Protein AF-A0A7V7BAS3-F1 (afdb_monomer_lite)

Foldseek 3Di:
DPPDDDLVNLLVCVLVVNPVSLVVNLVVCVVVLCVVCVVVVDPVSSVVVSVVVSVCSNPDDPPPCCVVVVVVVVVVVPVPD

Secondary structure (DSSP, 8-state):
-PPPPPHHHHHHHHHTT-HHHHHHHHHHHHHHHHHHHHHHT-SHHHHHHHHHHHHHHHH------HHHHHHHHHHHHTS--

Structure (mmCIF, N/CA/C/O backbone):
data_AF-A0A7V7BAS3-F1
#
_entry.id   AF-A0A7V7BAS3-F1
#
loop_
_atom_site.group_PDB
_atom_site.id
_atom_site.type_symbol
_atom_site.label_atom_id
_atom_site.label_alt_id
_atom_site.label_comp_id
_atom_site.label_asym_id
_atom_site.label_entity_id
_atom_site.label_seq_id
_atom_site.pdbx_PDB_ins_code
_atom_site.Cartn_x
_atom_site.Cartn_y
_atom_site.Cartn_z
_atom_site.occupancy
_atom_site.B_iso_or_equiv
_atom_site.auth_seq_id
_atom_site.auth_comp_id
_atom_site.auth_asym_id
_atom_site.auth_atom_id
_atom_site.pdbx_PDB_model_num
ATOM 1 N N . MET A 1 1 ? -20.419 13.822 -7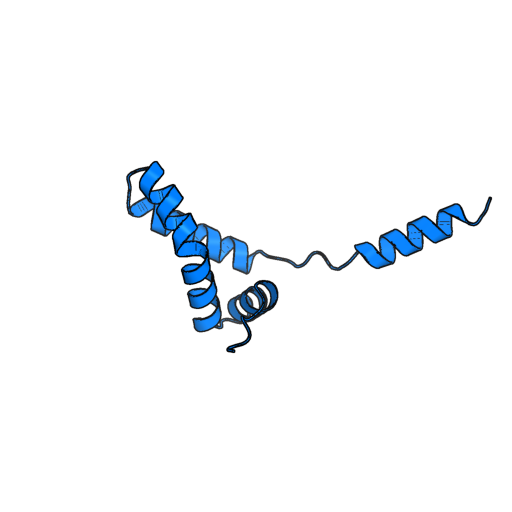.698 1.00 40.97 1 MET A N 1
ATOM 2 C CA . MET A 1 1 ? -18.969 13.513 -7.636 1.00 40.97 1 MET A CA 1
ATOM 3 C C . MET A 1 1 ? -18.758 12.292 -6.749 1.00 40.97 1 MET A C 1
ATOM 5 O O . MET A 1 1 ? -19.184 12.330 -5.601 1.00 40.97 1 MET A O 1
ATOM 9 N N . ARG A 1 2 ? -18.152 11.205 -7.250 1.00 50.66 2 ARG A N 1
ATOM 10 C CA . ARG A 1 2 ? -17.774 10.060 -6.397 1.00 50.66 2 ARG A CA 1
ATOM 11 C C . ARG A 1 2 ? -16.699 10.537 -5.415 1.00 50.66 2 ARG A C 1
ATOM 13 O O . ARG A 1 2 ? -15.654 11.016 -5.855 1.00 50.66 2 ARG A O 1
ATOM 20 N N . LYS A 1 3 ? -16.960 10.467 -4.104 1.00 59.16 3 LYS A N 1
ATOM 21 C CA . LYS A 1 3 ? -15.943 10.765 -3.083 1.00 59.16 3 LYS A CA 1
ATOM 22 C C . LYS A 1 3 ? -14.779 9.796 -3.296 1.00 59.16 3 LYS A C 1
ATOM 24 O O . LYS A 1 3 ? -14.974 8.587 -3.236 1.00 59.16 3 LYS A O 1
ATOM 29 N N . LYS A 1 4 ? -13.582 10.317 -3.583 1.00 65.75 4 LYS A N 1
ATOM 30 C CA . LYS A 1 4 ? -12.369 9.495 -3.616 1.00 65.75 4 LYS A CA 1
ATOM 31 C C . LYS A 1 4 ? -12.120 8.991 -2.196 1.00 65.75 4 LYS A C 1
ATOM 33 O O . LYS A 1 4 ? -11.869 9.799 -1.307 1.00 65.75 4 LYS A O 1
ATOM 38 N N . THR A 1 5 ? -12.180 7.676 -2.000 1.00 76.44 5 THR A N 1
ATOM 39 C CA . THR A 1 5 ? -11.799 7.021 -0.742 1.00 76.44 5 THR A CA 1
ATOM 40 C C . THR A 1 5 ? -10.388 7.455 -0.357 1.00 76.44 5 THR A C 1
ATOM 42 O O . THR A 1 5 ? -9.490 7.462 -1.217 1.00 76.44 5 THR A O 1
ATOM 45 N N . LYS A 1 6 ? -10.184 7.870 0.898 1.00 86.75 6 LYS A N 1
ATOM 46 C CA . LYS A 1 6 ? -8.867 8.334 1.348 1.00 86.75 6 LYS A CA 1
ATOM 47 C C . LYS A 1 6 ? -7.876 7.174 1.274 1.00 86.75 6 LYS A C 1
ATOM 49 O O . LYS A 1 6 ? -8.249 6.021 1.461 1.00 86.75 6 LYS A O 1
ATOM 54 N N . LEU A 1 7 ? -6.605 7.477 1.004 1.00 87.00 7 LEU A N 1
ATOM 55 C CA . LEU A 1 7 ? -5.561 6.447 0.917 1.00 87.00 7 LEU A CA 1
ATOM 56 C C . LEU A 1 7 ? -5.497 5.615 2.205 1.00 87.00 7 LEU A C 1
ATOM 58 O O . LEU A 1 7 ? -5.461 4.395 2.145 1.00 87.00 7 LEU A O 1
ATOM 62 N N . LYS A 1 8 ? -5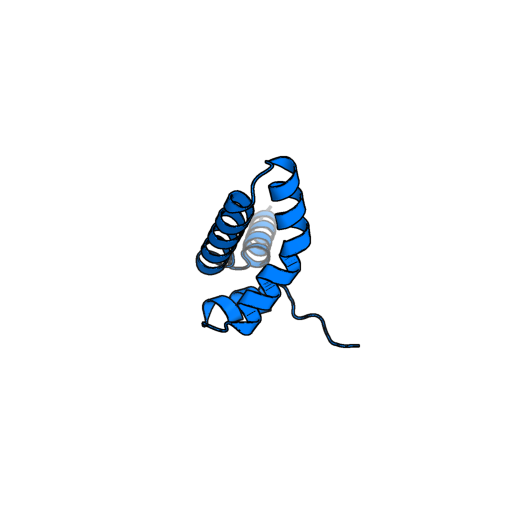.606 6.285 3.358 1.00 86.88 8 LYS A N 1
ATOM 63 C CA . LYS A 1 8 ? -5.674 5.646 4.673 1.00 86.88 8 LYS A CA 1
ATOM 64 C C . LYS A 1 8 ? -6.805 4.616 4.765 1.00 86.88 8 LYS A C 1
ATOM 66 O O . LYS A 1 8 ? -6.568 3.499 5.201 1.00 86.88 8 LYS A O 1
ATOM 71 N N . GLU A 1 9 ? -8.013 4.968 4.334 1.00 88.81 9 GLU A N 1
ATOM 72 C CA . GLU A 1 9 ? -9.163 4.055 4.379 1.00 88.81 9 GLU A CA 1
ATOM 73 C C . GLU A 1 9 ? -8.959 2.840 3.467 1.00 88.81 9 GLU A C 1
ATOM 75 O O . GLU A 1 9 ? -9.325 1.732 3.844 1.00 88.81 9 GLU A O 1
ATOM 80 N N . LEU A 1 10 ? -8.347 3.029 2.292 1.00 90.44 10 LEU A N 1
ATOM 81 C CA . LEU A 1 10 ? -8.003 1.918 1.400 1.00 90.44 10 LEU A CA 1
ATOM 82 C C . LEU A 1 10 ? -6.966 0.983 2.023 1.00 90.44 10 LEU A C 1
ATOM 84 O O . LEU A 1 10 ? -7.128 -0.226 1.917 1.00 90.44 10 LEU A O 1
ATOM 88 N N . ILE A 1 11 ? -5.952 1.524 2.706 1.00 91.12 11 ILE A N 1
ATOM 89 C CA . ILE A 1 11 ? -4.944 0.718 3.408 1.00 91.12 11 ILE A CA 1
ATOM 90 C C . ILE A 1 11 ? -5.609 -0.145 4.487 1.00 91.12 11 ILE A C 1
ATOM 92 O O . ILE A 1 11 ? -5.409 -1.353 4.499 1.00 91.12 11 ILE A O 1
ATOM 96 N N . HIS A 1 12 ? -6.470 0.441 5.327 1.00 91.06 12 HIS A N 1
ATOM 97 C CA . HIS A 1 12 ? -7.157 -0.305 6.391 1.00 91.06 12 HIS A CA 1
ATOM 98 C C . HIS A 1 12 ? -8.074 -1.398 5.824 1.00 91.06 12 HIS A C 1
ATOM 100 O O . HIS A 1 12 ? -8.089 -2.524 6.315 1.00 91.06 1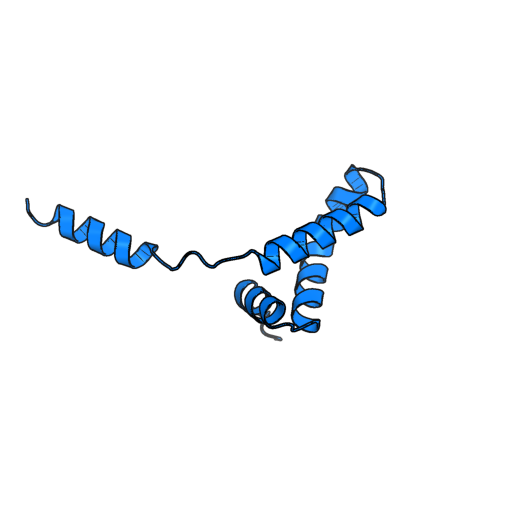2 HIS A O 1
ATOM 106 N N . LYS A 1 13 ? -8.820 -1.091 4.754 1.00 92.06 13 LYS A N 1
ATOM 107 C CA . LYS A 1 13 ? -9.671 -2.080 4.081 1.00 92.06 13 LYS A CA 1
ATOM 108 C C . LYS A 1 13 ? -8.849 -3.209 3.460 1.00 92.06 13 LYS A C 1
ATOM 110 O O . LYS A 1 13 ? -9.171 -4.377 3.665 1.00 92.06 13 LYS A O 1
ATOM 115 N N . ALA A 1 14 ? -7.760 -2.882 2.771 1.00 92.12 14 ALA A N 1
ATOM 116 C CA . ALA A 1 14 ? -6.858 -3.872 2.193 1.00 92.12 14 ALA A CA 1
ATOM 117 C C . ALA A 1 14 ? -6.249 -4.784 3.273 1.00 92.12 14 ALA A C 1
ATOM 119 O O . ALA A 1 14 ? -6.228 -6.000 3.100 1.00 92.12 14 ALA A O 1
ATOM 120 N N . GLN A 1 15 ? -5.845 -4.220 4.416 1.00 91.50 15 GLN A N 1
ATOM 121 C CA . GLN A 1 15 ? -5.355 -4.975 5.575 1.00 91.50 15 GLN A CA 1
ATOM 122 C C . GLN A 1 15 ? -6.419 -5.909 6.172 1.00 91.50 15 GLN A C 1
ATOM 124 O O . GLN A 1 15 ? -6.085 -6.990 6.646 1.00 91.50 15 GLN A O 1
ATOM 129 N N . SER A 1 16 ? -7.705 -5.542 6.103 1.00 91.88 16 SER A N 1
ATOM 130 C CA . SER A 1 16 ? -8.818 -6.418 6.508 1.00 91.88 16 SER A CA 1
ATOM 131 C C . SER A 1 16 ? -9.175 -7.518 5.493 1.00 91.88 16 SER A C 1
ATOM 133 O O . SER A 1 16 ? -10.118 -8.272 5.721 1.00 91.88 16 SER A O 1
ATOM 135 N N . GLY A 1 17 ? -8.441 -7.628 4.379 1.00 89.75 17 GLY A N 1
ATOM 136 C CA . GLY A 1 17 ? -8.671 -8.636 3.338 1.00 89.75 17 GLY A CA 1
ATOM 137 C C . GLY A 1 17 ? -9.592 -8.191 2.195 1.00 89.75 17 GLY A C 1
ATOM 138 O O . GLY A 1 17 ? -9.972 -9.020 1.364 1.00 89.75 17 GLY A O 1
ATOM 139 N N . ASP A 1 18 ? -9.938 -6.902 2.110 1.00 93.19 18 ASP A N 1
ATOM 140 C CA . ASP A 1 18 ? -10.712 -6.354 0.993 1.00 93.19 18 ASP A CA 1
ATOM 141 C C . ASP A 1 18 ? -9.843 -6.286 -0.278 1.00 93.19 18 ASP A C 1
ATOM 143 O O . ASP A 1 18 ? -9.003 -5.396 -0.460 1.00 93.19 18 ASP A O 1
ATOM 147 N N . LYS A 1 19 ? -10.061 -7.252 -1.176 1.00 91.56 19 LYS A N 1
ATOM 148 C CA . LYS A 1 19 ? -9.349 -7.358 -2.457 1.00 91.56 19 LYS A CA 1
ATOM 149 C C . LYS A 1 19 ? -9.649 -6.188 -3.395 1.00 91.56 19 LYS A C 1
ATOM 151 O O . LYS A 1 19 ? -8.779 -5.806 -4.174 1.00 91.56 19 LYS A O 1
ATOM 156 N N . ASP A 1 20 ? -10.848 -5.609 -3.327 1.00 93.19 20 ASP A N 1
ATOM 157 C CA . ASP A 1 20 ? -11.205 -4.449 -4.146 1.00 93.19 20 ASP A CA 1
ATOM 158 C C . ASP A 1 20 ? -10.432 -3.211 -3.679 1.00 93.19 20 ASP A C 1
ATOM 160 O O . ASP A 1 20 ? -9.860 -2.485 -4.493 1.00 93.19 20 ASP A O 1
ATOM 164 N N . ALA A 1 21 ? -10.304 -3.025 -2.362 1.00 92.31 21 ALA A N 1
ATOM 165 C CA . ALA A 1 21 ? -9.490 -1.951 -1.802 1.00 92.31 21 ALA A CA 1
ATOM 166 C C . ALA A 1 21 ? -8.006 -2.077 -2.185 1.00 92.31 21 ALA A C 1
ATOM 168 O O . ALA A 1 21 ? -7.375 -1.069 -2.518 1.00 92.31 21 ALA A O 1
ATOM 169 N N . LEU A 1 22 ? -7.463 -3.299 -2.191 1.00 91.12 22 LEU A N 1
ATOM 170 C CA . LEU A 1 22 ? -6.092 -3.555 -2.633 1.00 91.12 22 LEU A CA 1
ATOM 171 C C . LEU A 1 22 ? -5.908 -3.252 -4.128 1.00 91.12 22 LEU A C 1
ATOM 173 O O . LEU A 1 22 ? -4.968 -2.550 -4.499 1.00 91.12 22 LEU A O 1
ATOM 177 N N . ASN A 1 23 ? -6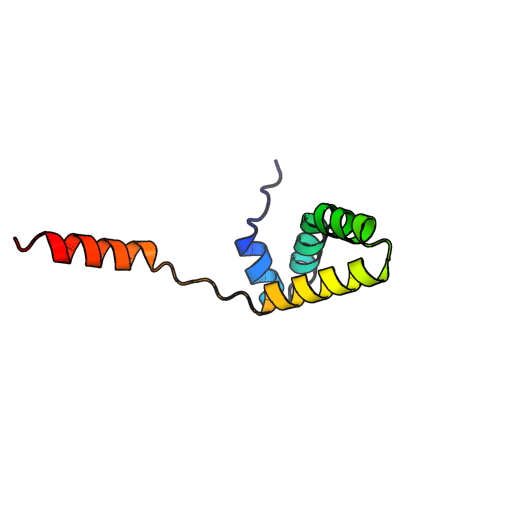.835 -3.699 -4.979 1.00 92.75 23 ASN A N 1
ATOM 178 C CA . ASN A 1 23 ? -6.810 -3.401 -6.414 1.00 92.75 23 ASN A CA 1
ATOM 179 C C . ASN A 1 23 ? -6.905 -1.895 -6.690 1.00 92.75 23 ASN A C 1
ATOM 181 O O . ASN A 1 23 ? -6.166 -1.370 -7.521 1.00 92.75 23 ASN A O 1
ATOM 185 N N . GLN A 1 24 ? -7.755 -1.172 -5.956 1.00 93.44 24 GLN A N 1
ATOM 186 C CA . GLN A 1 24 ? -7.823 0.289 -6.039 1.00 93.44 24 GLN A CA 1
ATOM 187 C C . GLN A 1 24 ? -6.507 0.960 -5.630 1.00 93.44 24 GLN A C 1
ATOM 189 O O . GLN A 1 24 ? -6.166 2.018 -6.166 1.00 93.44 24 GLN A O 1
ATOM 194 N N . LEU A 1 25 ? -5.774 0.378 -4.678 1.00 91.38 25 LEU A N 1
ATOM 195 C CA . LEU A 1 25 ? -4.453 0.857 -4.289 1.00 91.38 25 LEU A CA 1
ATOM 196 C C . LEU A 1 25 ? -3.463 0.670 -5.447 1.00 91.38 25 LEU A C 1
ATOM 198 O O . LEU A 1 25 ? -2.856 1.643 -5.888 1.00 91.38 25 LEU A O 1
ATOM 202 N N . ILE A 1 26 ? -3.372 -0.546 -5.992 1.00 91.25 26 ILE A N 1
ATOM 203 C CA . ILE A 1 26 ? -2.478 -0.886 -7.108 1.00 91.25 26 ILE A CA 1
ATOM 204 C C . ILE A 1 26 ? -2.762 0.006 -8.323 1.00 91.25 26 ILE A C 1
ATOM 206 O O . ILE A 1 26 ? -1.843 0.618 -8.861 1.00 91.25 26 ILE A O 1
ATOM 210 N N . GLU A 1 27 ? -4.028 0.180 -8.707 1.00 92.81 27 GLU A N 1
ATOM 211 C CA . GLU A 1 27 ? -4.414 1.037 -9.836 1.00 92.81 27 GLU A CA 1
ATOM 212 C C . GLU A 1 27 ? -4.022 2.509 -9.624 1.00 92.81 27 GLU A C 1
ATOM 214 O O . GLU A 1 27 ? -3.606 3.182 -10.569 1.00 92.81 27 GLU A O 1
ATOM 219 N N . ARG A 1 28 ? -4.071 3.022 -8.384 1.00 92.38 28 ARG A N 1
ATOM 220 C CA . ARG A 1 28 ? -3.585 4.382 -8.074 1.00 92.38 28 ARG A CA 1
ATOM 221 C C . ARG A 1 28 ? -2.073 4.515 -8.235 1.00 92.38 28 ARG A C 1
ATOM 223 O O . ARG A 1 28 ? -1.608 5.586 -8.622 1.00 92.38 28 ARG A O 1
ATOM 230 N N . PHE A 1 29 ? -1.319 3.459 -7.935 1.00 90.88 29 PHE A N 1
ATOM 231 C CA . PHE A 1 29 ? 0.139 3.442 -8.049 1.00 90.88 29 PHE A CA 1
ATOM 232 C C . PHE A 1 29 ? 0.638 2.984 -9.424 1.00 90.88 29 PHE A C 1
ATOM 234 O O . PHE A 1 29 ? 1.803 3.205 -9.739 1.00 90.88 29 PHE A O 1
ATOM 241 N N . LYS A 1 30 ? -0.227 2.447 -10.289 1.00 90.44 30 LYS A N 1
ATOM 242 C CA . LYS A 1 30 ? 0.108 1.986 -11.645 1.00 90.44 30 LYS A CA 1
ATOM 243 C C . LYS A 1 30 ? 0.909 2.990 -12.485 1.00 90.44 30 LYS A C 1
ATOM 245 O O . LYS A 1 30 ? 1.886 2.572 -13.100 1.00 90.44 30 LYS A O 1
ATOM 250 N N . PRO A 1 31 ? 0.614 4.308 -12.485 1.00 91.44 31 PRO A N 1
ATOM 251 C CA . PRO A 1 31 ? 1.440 5.275 -13.212 1.00 91.44 31 PRO A CA 1
ATOM 252 C C . PRO A 1 31 ? 2.879 5.357 -12.682 1.00 91.44 31 PRO A C 1
ATOM 254 O O . PRO A 1 31 ? 3.813 5.544 -13.459 1.00 91.44 31 PRO A O 1
ATOM 257 N N . LEU A 1 32 ? 3.069 5.209 -11.366 1.00 89.19 32 LEU A N 1
ATOM 258 C CA . LEU A 1 32 ? 4.389 5.163 -10.735 1.00 89.19 32 LEU A CA 1
ATOM 259 C C . LEU A 1 32 ? 5.089 3.840 -11.048 1.00 89.19 32 LEU A C 1
ATOM 261 O O . LEU A 1 32 ? 6.238 3.870 -11.475 1.00 89.19 32 LEU A O 1
ATOM 265 N N . ILE A 1 33 ? 4.387 2.712 -10.914 1.00 88.44 33 ILE A N 1
ATOM 266 C CA . ILE A 1 33 ? 4.905 1.376 -11.246 1.00 88.44 33 ILE A CA 1
ATOM 267 C C . ILE A 1 33 ? 5.425 1.369 -12.687 1.00 88.44 33 ILE A C 1
ATOM 269 O O . ILE A 1 33 ? 6.604 1.108 -12.909 1.00 88.44 33 ILE A O 1
ATOM 273 N N . ASN A 1 34 ? 4.599 1.798 -13.647 1.00 87.62 34 ASN A N 1
ATOM 274 C CA . ASN A 1 34 ? 4.975 1.874 -15.059 1.00 87.62 34 ASN A CA 1
ATOM 275 C C . ASN A 1 34 ? 6.162 2.817 -15.296 1.00 87.62 34 ASN A C 1
ATOM 277 O O . ASN A 1 34 ? 7.031 2.523 -16.110 1.00 87.62 34 ASN A O 1
ATOM 281 N N . LYS A 1 35 ? 6.236 3.949 -14.582 1.00 89.12 35 LYS A N 1
ATOM 282 C CA . LYS A 1 35 ? 7.367 4.882 -14.695 1.00 89.12 35 LYS A CA 1
ATOM 283 C C . LYS A 1 35 ? 8.690 4.221 -14.301 1.00 89.12 35 LYS A C 1
ATOM 285 O O . LYS A 1 35 ? 9.695 4.443 -14.974 1.00 89.12 35 LYS A O 1
ATOM 290 N N . TYR A 1 36 ? 8.707 3.447 -13.219 1.00 85.94 36 TYR A N 1
ATOM 291 C CA . TYR A 1 36 ? 9.920 2.770 -12.758 1.00 85.94 36 TYR A CA 1
ATOM 292 C C . TYR A 1 36 ? 10.240 1.526 -13.589 1.00 85.94 36 TYR A C 1
ATOM 294 O O . TYR A 1 36 ? 11.396 1.352 -13.966 1.00 85.94 36 TYR A O 1
ATOM 302 N N . ALA A 1 37 ? 9.232 0.738 -13.963 1.00 85.75 37 ALA A N 1
ATOM 303 C CA . ALA A 1 37 ? 9.397 -0.412 -14.846 1.00 85.75 37 ALA A CA 1
ATOM 304 C C . ALA A 1 37 ? 9.969 -0.003 -16.214 1.00 85.75 37 ALA A C 1
ATOM 306 O O . ALA A 1 37 ? 10.972 -0.559 -16.650 1.00 85.75 37 ALA A O 1
ATOM 307 N N . ASN A 1 38 ? 9.434 1.056 -16.836 1.00 86.31 38 ASN A N 1
ATOM 308 C CA . ASN A 1 38 ? 9.949 1.577 -18.110 1.00 86.31 38 ASN A CA 1
ATOM 309 C C . ASN A 1 38 ? 11.389 2.097 -18.005 1.00 86.31 38 ASN A C 1
ATOM 311 O O . ASN A 1 38 ? 12.140 2.035 -18.973 1.00 86.31 38 ASN A O 1
ATOM 315 N N . ARG A 1 39 ? 11.786 2.624 -16.841 1.00 86.25 39 ARG A N 1
ATOM 316 C CA . ARG A 1 39 ? 13.159 3.090 -16.608 1.00 86.25 39 ARG A CA 1
ATOM 317 C C . ARG A 1 39 ? 14.145 1.931 -16.455 1.00 86.25 39 ARG A C 1
ATOM 319 O O . ARG A 1 39 ? 15.309 2.088 -16.806 1.00 86.25 39 ARG A O 1
ATOM 326 N N . LEU A 1 40 ? 13.690 0.816 -15.893 1.00 80.62 40 LEU A N 1
ATOM 327 C CA . LEU A 1 40 ? 14.502 -0.372 -15.627 1.00 80.62 40 LEU A CA 1
ATOM 328 C C . LEU A 1 40 ? 14.421 -1.407 -16.761 1.00 80.62 40 LEU A C 1
ATOM 330 O O . LEU A 1 40 ? 15.234 -2.323 -16.803 1.00 80.62 40 LEU A O 1
ATOM 334 N N . GLY A 1 41 ? 13.502 -1.211 -17.710 1.00 72.44 41 GLY A N 1
ATOM 335 C CA . GLY A 1 41 ? 13.442 -1.923 -18.983 1.00 72.44 41 GLY A CA 1
ATOM 336 C C . GLY A 1 41 ? 12.890 -3.343 -18.902 1.00 72.44 41 GLY A C 1
ATOM 337 O O . GLY A 1 41 ? 13.153 -4.115 -19.818 1.00 72.44 41 GLY A O 1
ATOM 338 N N . ASN A 1 42 ? 12.165 -3.707 -17.838 1.00 67.94 42 ASN A N 1
ATOM 339 C CA . ASN A 1 42 ? 11.733 -5.091 -17.652 1.00 67.94 42 ASN A CA 1
ATOM 340 C C . ASN A 1 42 ? 10.331 -5.215 -17.031 1.00 67.94 42 ASN A C 1
ATOM 342 O O . ASN A 1 42 ? 9.986 -4.476 -16.106 1.00 67.94 42 ASN A O 1
ATOM 346 N N . GLU A 1 43 ? 9.527 -6.157 -17.535 1.00 68.31 43 GLU A N 1
ATOM 347 C CA . GLU A 1 43 ? 8.171 -6.428 -17.029 1.00 68.31 43 GLU A CA 1
ATOM 348 C C . GLU A 1 43 ? 8.200 -7.055 -15.627 1.00 68.31 43 GLU A C 1
ATOM 350 O O . GLU A 1 43 ? 7.348 -6.722 -14.800 1.00 68.31 43 GLU A O 1
ATOM 355 N N . ASP A 1 44 ? 9.233 -7.845 -15.317 1.00 80.12 44 ASP A N 1
ATOM 356 C CA . ASP A 1 44 ? 9.441 -8.471 -14.000 1.00 80.12 44 ASP A CA 1
ATOM 357 C C . ASP A 1 44 ? 9.483 -7.443 -12.860 1.00 80.12 44 ASP A C 1
ATOM 359 O O . ASP A 1 44 ? 8.893 -7.637 -11.796 1.00 80.12 44 ASP A O 1
ATOM 363 N N . VAL A 1 45 ? 10.068 -6.274 -13.132 1.00 82.19 45 VAL A N 1
ATOM 364 C CA . VAL A 1 45 ? 10.180 -5.168 -12.173 1.00 82.19 45 VAL A CA 1
ATOM 365 C C . VAL A 1 45 ? 8.804 -4.639 -11.762 1.00 82.19 45 VAL A C 1
ATOM 367 O O . VAL A 1 45 ? 8.624 -4.185 -10.633 1.00 82.19 45 VAL A O 1
ATOM 370 N N . SER A 1 46 ? 7.800 -4.703 -12.643 1.00 84.88 46 SER A N 1
ATOM 371 C CA . SER A 1 46 ? 6.438 -4.281 -12.290 1.00 84.88 46 SER A CA 1
ATOM 372 C C . SER A 1 46 ? 5.847 -5.182 -11.210 1.00 84.88 46 SER A C 1
ATOM 374 O O . SER A 1 46 ? 5.251 -4.682 -10.256 1.00 84.88 46 SER A O 1
ATOM 376 N N . SER A 1 47 ? 6.044 -6.495 -11.344 1.00 88.31 47 SER A N 1
ATOM 377 C CA . SER A 1 47 ? 5.578 -7.493 -10.380 1.00 88.31 47 SER A CA 1
ATOM 378 C C . SER A 1 47 ? 6.277 -7.330 -9.032 1.00 88.31 47 SER A C 1
ATOM 380 O O . SER A 1 47 ? 5.600 -7.306 -8.006 1.00 88.31 47 SER A O 1
ATOM 382 N N .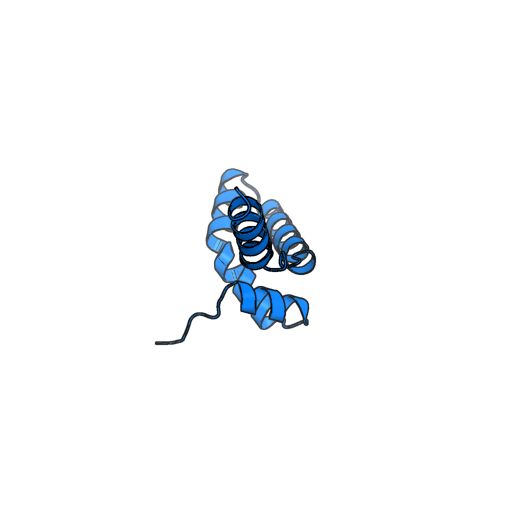 GLU A 1 48 ? 7.593 -7.098 -9.028 1.00 90.31 48 GLU A N 1
ATOM 383 C CA . GLU A 1 48 ? 8.364 -6.840 -7.803 1.00 90.31 48 GLU A CA 1
ATOM 384 C C . GLU A 1 48 ? 7.894 -5.573 -7.068 1.00 90.31 48 GLU A C 1
ATOM 386 O O . GLU A 1 48 ? 7.733 -5.569 -5.846 1.00 90.31 48 GLU A O 1
ATOM 391 N N . ILE A 1 49 ? 7.615 -4.486 -7.800 1.00 89.38 49 ILE A N 1
ATOM 392 C CA . ILE A 1 49 ? 7.109 -3.244 -7.196 1.00 89.38 49 ILE A CA 1
ATOM 393 C C . ILE A 1 49 ? 5.701 -3.455 -6.624 1.00 89.38 49 ILE A C 1
ATOM 395 O O . ILE A 1 49 ? 5.381 -2.915 -5.562 1.00 89.38 49 ILE A O 1
ATOM 399 N N . ILE A 1 50 ? 4.849 -4.221 -7.311 1.00 90.94 50 ILE A N 1
ATOM 400 C CA . ILE A 1 50 ? 3.505 -4.552 -6.821 1.00 90.94 50 ILE A CA 1
ATOM 401 C C . ILE A 1 50 ? 3.597 -5.396 -5.548 1.00 90.94 50 ILE A C 1
ATOM 403 O O . ILE A 1 50 ? 2.910 -5.091 -4.574 1.00 90.94 50 ILE A O 1
ATOM 407 N N . GLU A 1 51 ? 4.459 -6.410 -5.518 1.00 93.06 51 GLU A N 1
ATOM 408 C CA . GLU A 1 51 ? 4.685 -7.236 -4.331 1.00 93.06 51 GLU A CA 1
ATOM 409 C C . GLU A 1 51 ? 5.184 -6.391 -3.153 1.00 93.06 51 GLU A C 1
ATOM 411 O O . GLU A 1 51 ? 4.625 -6.455 -2.052 1.00 93.06 51 GLU A O 1
ATOM 416 N N . TRP A 1 52 ? 6.161 -5.514 -3.399 1.00 92.94 52 TRP A N 1
ATOM 417 C CA . TRP A 1 52 ? 6.643 -4.566 -2.399 1.00 92.94 52 TRP A CA 1
ATOM 418 C C . TRP A 1 52 ? 5.521 -3.657 -1.882 1.00 92.94 52 TRP A C 1
ATOM 420 O O . TRP A 1 52 ? 5.401 -3.456 -0.674 1.00 92.94 52 TRP A O 1
ATOM 430 N N . LEU A 1 53 ? 4.660 -3.145 -2.768 1.00 91.62 53 LEU A N 1
ATOM 431 C CA . LEU A 1 53 ? 3.523 -2.299 -2.400 1.00 91.62 53 LEU A CA 1
ATOM 432 C C . LEU A 1 53 ? 2.513 -3.049 -1.520 1.00 91.62 53 LEU A C 1
ATOM 434 O O . LEU A 1 53 ? 2.017 -2.486 -0.540 1.00 91.62 53 LEU A O 1
ATOM 438 N N . ILE A 1 54 ? 2.210 -4.309 -1.845 1.00 91.81 54 ILE A N 1
ATOM 439 C CA . ILE A 1 54 ? 1.327 -5.160 -1.038 1.00 91.81 54 ILE A CA 1
ATOM 440 C C . ILE A 1 54 ? 1.941 -5.355 0.350 1.00 91.81 54 ILE A C 1
ATOM 442 O O . ILE A 1 54 ? 1.275 -5.104 1.355 1.00 91.81 54 ILE A O 1
ATOM 446 N N . ASN A 1 55 ? 3.221 -5.726 0.419 1.00 92.69 55 ASN A N 1
ATOM 447 C CA . ASN A 1 55 ? 3.901 -5.953 1.690 1.00 92.69 55 ASN A CA 1
ATOM 448 C C . ASN A 1 55 ? 3.989 -4.672 2.539 1.00 92.69 55 ASN A C 1
ATOM 450 O O . ASN A 1 55 ? 3.732 -4.696 3.743 1.00 92.69 55 ASN A O 1
ATOM 454 N N . ALA A 1 56 ? 4.270 -3.528 1.909 1.00 90.94 56 ALA A N 1
ATOM 455 C CA . ALA A 1 56 ? 4.272 -2.221 2.559 1.00 90.94 56 ALA A CA 1
ATOM 456 C C . ALA A 1 56 ? 2.882 -1.846 3.092 1.00 90.94 56 ALA A C 1
ATOM 458 O O . ALA A 1 56 ? 2.769 -1.313 4.193 1.00 90.94 56 ALA A O 1
ATOM 459 N N . THR A 1 57 ? 1.820 -2.170 2.348 1.00 91.00 57 THR A N 1
ATOM 460 C CA . THR A 1 57 ? 0.430 -1.962 2.780 1.00 91.00 57 THR A CA 1
ATOM 461 C C . THR A 1 57 ? 0.102 -2.826 3.994 1.00 91.00 57 THR A C 1
ATOM 463 O O . THR A 1 57 ? -0.471 -2.326 4.955 1.00 91.00 57 THR A O 1
ATOM 466 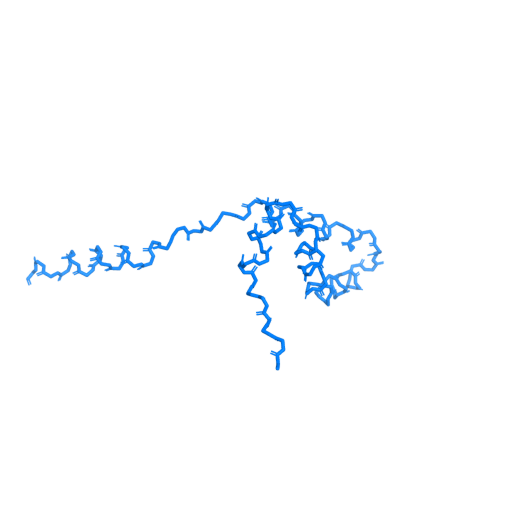N N . MET A 1 58 ? 0.507 -4.096 4.001 1.00 89.38 58 MET A N 1
ATOM 467 C CA . MET A 1 58 ? 0.271 -5.007 5.129 1.00 89.38 58 MET A CA 1
ATOM 468 C C . MET A 1 58 ? 1.102 -4.645 6.365 1.00 89.38 58 MET A C 1
ATOM 470 O O . MET A 1 58 ? 0.628 -4.760 7.490 1.00 89.38 58 MET A O 1
ATOM 474 N N . SER A 1 59 ? 2.318 -4.142 6.158 1.00 88.50 59 SER A N 1
ATOM 475 C CA . SER A 1 59 ? 3.227 -3.716 7.229 1.00 88.50 59 SER A CA 1
ATOM 476 C C . SER A 1 59 ? 2.944 -2.303 7.745 1.00 88.50 59 SER A C 1
ATOM 478 O O . SER A 1 59 ? 3.532 -1.887 8.745 1.00 88.50 59 SER A O 1
ATOM 480 N N . TYR A 1 60 ? 2.069 -1.546 7.075 1.00 87.56 60 TYR A N 1
ATOM 481 C CA . TYR A 1 60 ? 1.738 -0.180 7.456 1.00 87.56 60 TYR A CA 1
ATOM 482 C C . TYR A 1 60 ? 1.060 -0.159 8.828 1.00 87.56 60 TYR A C 1
ATOM 484 O O . TYR A 1 60 ? -0.115 -0.491 8.974 1.00 87.56 60 TYR A O 1
ATOM 492 N N . LYS A 1 61 ? 1.802 0.275 9.844 1.00 80.69 61 LYS A N 1
ATOM 493 C CA . LYS A 1 61 ? 1.239 0.651 11.136 1.00 80.69 61 LYS A CA 1
ATOM 494 C C . LYS A 1 61 ? 1.065 2.154 11.123 1.00 80.69 61 LYS A C 1
ATOM 496 O O . LYS A 1 61 ? 2.023 2.891 10.881 1.00 80.69 61 LYS A O 1
ATOM 501 N N . GLU A 1 62 ? -0.162 2.606 11.345 1.00 70.62 62 GLU A N 1
ATOM 502 C CA . GLU A 1 62 ? -0.382 4.017 11.598 1.00 70.62 62 GLU A CA 1
ATOM 503 C C . GLU A 1 62 ? 0.487 4.417 12.794 1.00 70.62 62 GLU A C 1
ATOM 505 O O . GLU A 1 62 ? 0.440 3.783 13.848 1.00 70.62 62 GLU A O 1
ATOM 510 N N . LYS A 1 63 ? 1.318 5.449 12.618 1.00 62.16 63 LYS A N 1
ATOM 511 C CA . LYS A 1 63 ? 1.893 6.134 13.767 1.00 62.16 63 LYS A CA 1
ATOM 512 C C . LYS A 1 63 ? 0.681 6.726 14.478 1.00 62.16 63 LYS A C 1
ATOM 514 O O . LYS A 1 63 ? 0.075 7.651 13.930 1.00 62.16 63 LYS A O 1
ATOM 519 N N . GLU A 1 64 ? 0.285 6.146 15.615 1.00 56.22 64 GLU A N 1
ATOM 520 C CA . GLU A 1 64 ? -0.700 6.772 16.497 1.00 56.22 64 GLU A CA 1
ATOM 521 C C . GLU A 1 64 ? -0.328 8.245 16.592 1.00 56.22 64 GLU A C 1
ATOM 523 O O . GLU A 1 64 ? 0.858 8.589 16.642 1.00 56.22 64 GLU A O 1
ATOM 528 N N . SER A 1 65 ? -1.327 9.111 16.455 1.00 52.06 65 SER A N 1
ATOM 529 C CA . SER A 1 65 ? -1.163 10.553 16.365 1.00 52.06 65 SER A CA 1
ATOM 530 C C . SER A 1 65 ? -0.550 11.111 17.649 1.00 52.06 65 SER A C 1
ATOM 532 O O . SER A 1 65 ? -1.228 11.738 18.451 1.00 52.06 65 SER A O 1
ATOM 534 N N . CYS A 1 66 ? 0.758 10.940 17.798 1.00 45.44 66 CYS A N 1
ATOM 535 C CA . CYS A 1 66 ? 1.576 11.496 18.861 1.00 45.44 66 CYS A CA 1
ATOM 536 C C . CYS A 1 66 ? 1.722 13.010 18.680 1.00 45.44 66 CYS A C 1
ATOM 538 O O . CYS A 1 66 ? 2.181 13.702 19.566 1.00 45.44 66 CYS A O 1
ATOM 540 N N . VAL A 1 67 ? 1.289 13.575 17.546 1.00 56.47 67 VAL A N 1
ATOM 541 C CA . VAL A 1 67 ? 1.464 15.008 17.271 1.00 56.47 67 VAL A CA 1
ATOM 542 C C . VAL A 1 67 ? 0.684 15.878 18.258 1.00 56.47 67 VAL A C 1
ATOM 544 O O . VAL A 1 67 ? 1.167 16.943 18.612 1.00 56.47 67 VAL A O 1
ATOM 547 N N . LYS A 1 68 ? -0.499 15.447 18.722 1.00 61.44 68 LYS A N 1
ATOM 548 C CA . LYS A 1 68 ? -1.277 16.235 19.691 1.00 61.44 68 LYS A CA 1
ATOM 549 C C . LYS A 1 68 ? -0.746 16.082 21.111 1.00 61.44 68 LYS A C 1
ATOM 551 O O . LYS A 1 68 ? -0.473 17.085 21.754 1.00 61.44 68 LYS A O 1
ATOM 556 N N . GLU A 1 69 ? -0.540 14.850 21.563 1.00 63.59 69 GLU A N 1
ATOM 557 C CA . GLU A 1 69 ? -0.063 14.583 22.924 1.00 63.59 69 GLU A CA 1
ATOM 558 C C . GLU A 1 69 ? 1.388 15.029 23.137 1.00 63.59 69 GLU A C 1
ATOM 560 O O . GLU A 1 69 ? 1.708 15.556 24.199 1.00 63.59 69 GLU A O 1
ATOM 565 N N . ASP A 1 70 ? 2.267 14.881 22.141 1.00 67.00 70 ASP A N 1
ATOM 566 C CA . ASP A 1 70 ? 3.646 15.377 22.232 1.00 67.00 70 ASP A CA 1
ATOM 567 C C . ASP A 1 70 ? 3.692 16.904 22.218 1.00 67.00 70 ASP A C 1
ATOM 569 O O . ASP A 1 70 ? 4.509 17.499 22.919 1.00 67.00 70 ASP A O 1
ATOM 573 N N . PHE A 1 71 ? 2.804 17.551 21.456 1.00 72.62 71 PHE A N 1
ATOM 574 C CA . PHE A 1 71 ? 2.702 19.008 21.443 1.00 72.62 71 PHE A CA 1
ATOM 575 C C . PHE A 1 71 ? 2.127 19.543 22.758 1.00 72.62 71 PHE A C 1
ATOM 577 O O . PHE A 1 71 ? 2.660 20.502 23.304 1.00 72.62 71 PHE A O 1
ATOM 584 N N . GLU A 1 72 ? 1.097 18.903 23.312 1.00 76.00 72 GLU A N 1
ATOM 585 C CA . GLU A 1 72 ? 0.537 19.262 24.621 1.00 76.00 72 GLU A CA 1
ATOM 586 C C . GLU A 1 72 ? 1.562 19.057 25.748 1.00 76.00 72 GLU A C 1
ATOM 588 O O . GLU A 1 72 ? 1.729 19.940 26.589 1.00 76.00 72 GLU A O 1
ATOM 593 N N . LYS A 1 73 ? 2.334 17.960 25.727 1.00 76.31 73 LYS A N 1
ATOM 594 C CA . LYS A 1 73 ? 3.465 17.750 26.651 1.00 76.31 73 LYS A CA 1
ATOM 595 C C . LYS A 1 73 ? 4.544 18.822 26.488 1.00 76.31 73 LYS A C 1
ATOM 597 O O . LYS A 1 73 ? 5.049 19.330 27.484 1.00 76.31 73 LYS A O 1
ATOM 602 N N . PHE A 1 74 ? 4.887 19.191 25.253 1.00 78.00 74 PHE A N 1
ATOM 603 C CA . PHE A 1 74 ? 5.861 20.248 24.983 1.00 78.00 74 PHE A CA 1
ATOM 604 C C . PHE A 1 74 ? 5.391 21.610 25.506 1.00 78.00 74 PHE A C 1
ATOM 606 O O . PHE A 1 74 ? 6.153 22.294 26.181 1.00 78.00 74 PHE A O 1
ATOM 613 N N . VAL A 1 75 ? 4.141 21.997 25.241 1.00 81.75 75 VAL A N 1
ATOM 614 C CA . VAL A 1 75 ? 3.581 23.279 25.696 1.00 81.75 75 VAL A CA 1
ATOM 615 C C . VAL A 1 75 ? 3.511 23.337 27.223 1.00 81.75 75 VAL A C 1
ATOM 617 O O . VAL A 1 75 ? 3.930 24.331 27.807 1.00 81.75 75 VAL A O 1
ATOM 620 N N . ASN A 1 76 ? 3.058 22.268 27.882 1.00 77.69 76 ASN A N 1
ATOM 621 C CA . ASN A 1 76 ? 2.951 22.239 29.342 1.00 77.69 76 ASN A CA 1
ATOM 622 C C . ASN A 1 76 ? 4.321 22.310 30.035 1.00 77.69 76 ASN A C 1
ATOM 624 O O . ASN A 1 76 ? 4.461 23.032 31.013 1.00 77.69 76 ASN A O 1
ATOM 628 N N . ASN A 1 77 ? 5.355 21.669 29.481 1.00 74.69 77 ASN A N 1
ATOM 629 C CA . ASN A 1 77 ? 6.716 21.729 30.029 1.00 74.69 77 ASN A CA 1
ATOM 630 C C . ASN A 1 77 ? 7.393 23.109 29.899 1.00 74.69 77 ASN A C 1
ATOM 632 O O . ASN A 1 77 ? 8.435 23.322 30.510 1.00 74.69 77 ASN A O 1
ATOM 636 N N . ASN A 1 78 ? 6.848 24.027 29.093 1.00 70.81 78 ASN A N 1
ATOM 637 C CA . ASN A 1 78 ? 7.403 25.372 28.886 1.00 70.81 78 ASN A CA 1
ATOM 638 C C . ASN A 1 78 ? 6.576 26.485 29.558 1.00 70.81 78 ASN A C 1
ATOM 640 O O . ASN A 1 78 ? 6.918 27.653 29.405 1.00 70.81 78 ASN A O 1
ATOM 644 N N . ASN A 1 79 ? 5.506 26.145 30.287 1.00 60.81 79 ASN A N 1
ATOM 645 C CA . ASN A 1 79 ? 4.670 27.112 31.012 1.00 60.81 79 ASN A CA 1
ATOM 646 C C . ASN A 1 79 ? 4.980 27.192 32.526 1.00 60.81 79 ASN A C 1
ATOM 648 O O . ASN A 1 79 ? 4.310 27.940 33.230 1.00 60.81 79 ASN A O 1
ATOM 652 N N . ASP A 1 80 ? 5.987 26.460 33.017 1.00 57.62 80 ASP A N 1
ATOM 653 C CA . ASP A 1 80 ? 6.480 26.485 34.410 1.00 57.62 80 ASP A CA 1
ATOM 654 C C . ASP A 1 80 ? 7.811 27.276 34.547 1.00 57.62 80 ASP A C 1
ATOM 656 O O . ASP A 1 80 ? 8.751 26.835 35.214 1.00 57.62 80 ASP A O 1
ATOM 660 N N . VAL A 1 81 ? 7.921 28.441 33.888 1.00 50.28 81 VAL A N 1
ATOM 661 C CA . VAL A 1 81 ? 9.027 29.414 34.070 1.00 50.28 81 VAL A CA 1
ATOM 662 C C . VAL A 1 81 ? 8.479 30.814 34.306 1.00 50.28 81 VAL A C 1
ATOM 664 O O . VAL A 1 81 ? 7.612 31.242 33.512 1.00 50.28 81 VAL A O 1
#

pLDDT: mean 80.94, std 13.56, range [40.97, 93.44]

Radius of gyration: 18.8 Å; chains: 1; bounding box: 34×38×53 Å

Sequence (81 aa):
MRKKTKLKELIHKAQSGDKDALNQLIERFKPLINKYANRLGNEDVSSEIIEWLINATMSYKEKESCVKEDFEKFVNNNNDV